Protein AF-A0A7R9MPX6-F1 (afdb_monomer_lite)

Foldseek 3Di:
DDDDPPPPPPDPPPDDPPPPQPDPVSVVVVVVVVVVVVPVPVCVVVNVDDDDDDDP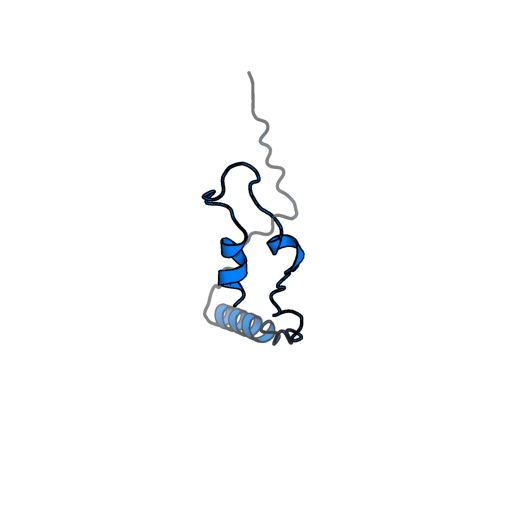VQQVDDDPPDNPDPDHSCVVVVVVD

pLDDT: mean 72.85, std 15.75, range [41.22, 96.12]

Secondary structure (DSSP, 8-state):
-----------TT---S-----SHHHHHHHHHHHHHH-------TTTTPPP----GGGGG---SS-TT-SSSTHHHHHHH-

Radius of gyration: 29.64 Å; chains: 1; bounding box: 56×22×68 Å

Organism: NCBI:txid334625

Structure (mmCIF, N/CA/C/O backbone):
data_AF-A0A7R9MPX6-F1
#
_entry.id   AF-A0A7R9MPX6-F1
#
loop_
_atom_site.group_PDB
_atom_site.id
_atom_site.type_symbol
_atom_site.label_atom_id
_atom_site.label_alt_id
_atom_site.label_comp_id
_atom_site.label_asym_id
_atom_site.label_entity_id
_atom_site.label_seq_id
_atom_site.pdbx_PDB_ins_code
_atom_site.Cartn_x
_atom_site.Cartn_y
_atom_site.Cartn_z
_atom_site.occupancy
_atom_site.B_iso_or_equiv
_atom_site.auth_seq_id
_atom_site.auth_comp_id
_atom_site.auth_asym_id
_atom_site.auth_atom_id
_atom_site.pdbx_PDB_model_num
ATOM 1 N N . MET A 1 1 ? 38.314 3.471 52.158 1.00 41.22 1 MET A N 1
ATOM 2 C CA . MET A 1 1 ? 37.240 2.520 52.494 1.00 41.22 1 MET A CA 1
ATOM 3 C C . MET A 1 1 ? 35.968 3.349 52.469 1.00 41.22 1 MET A C 1
ATOM 5 O O . MET A 1 1 ? 35.674 3.994 53.459 1.00 41.22 1 MET A O 1
ATOM 9 N N . SER A 1 2 ? 35.510 3.764 51.289 1.00 53.94 2 SER A N 1
ATOM 10 C CA . SER A 1 2 ? 34.710 2.983 50.326 1.00 53.94 2 SER A CA 1
ATOM 11 C C . SER A 1 2 ? 33.381 2.539 50.940 1.00 53.94 2 SER A C 1
ATOM 13 O O . SER A 1 2 ? 33.389 1.684 51.818 1.00 53.94 2 SER A O 1
ATOM 15 N N . ASP A 1 3 ? 32.311 3.149 50.425 1.00 49.91 3 ASP A N 1
ATOM 16 C CA . ASP A 1 3 ? 30.930 2.665 50.325 1.00 49.91 3 ASP A CA 1
ATOM 17 C C . ASP A 1 3 ? 30.115 2.436 51.608 1.00 49.91 3 ASP A C 1
ATOM 19 O O . ASP A 1 3 ? 30.346 1.506 52.371 1.00 49.91 3 ASP A O 1
ATOM 23 N N . ASN A 1 4 ? 29.040 3.218 51.757 1.00 49.09 4 ASN A N 1
ATOM 24 C CA . ASN A 1 4 ? 27.723 2.716 51.345 1.00 49.09 4 ASN A CA 1
ATOM 25 C C . ASN A 1 4 ? 26.716 3.881 51.172 1.00 49.09 4 ASN A C 1
ATOM 27 O O . ASN A 1 4 ? 26.243 4.423 52.171 1.00 49.09 4 ASN A O 1
ATOM 31 N N . PRO A 1 5 ? 26.370 4.290 49.937 1.00 53.12 5 PRO A N 1
ATOM 32 C CA . PRO A 1 5 ? 25.286 5.228 4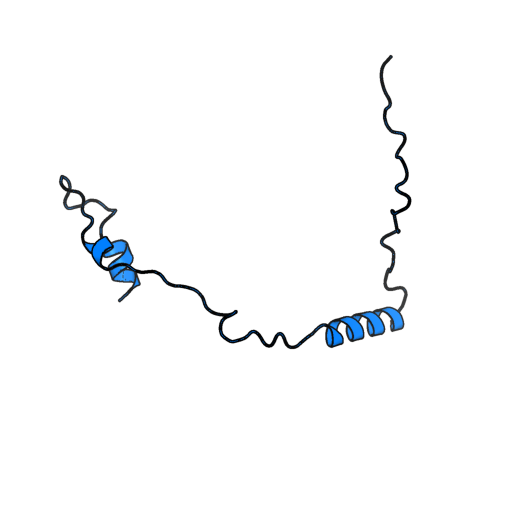9.680 1.00 53.12 5 PRO A CA 1
ATOM 33 C C . PRO A 1 5 ? 23.974 4.443 49.572 1.00 53.12 5 PRO A C 1
ATOM 35 O O . PRO A 1 5 ? 23.459 4.225 48.482 1.00 53.12 5 PRO A O 1
ATOM 38 N N . SER A 1 6 ? 23.468 3.972 50.708 1.00 58.25 6 SER A N 1
ATOM 39 C CA . SER A 1 6 ? 22.164 3.302 50.784 1.00 58.25 6 SER A CA 1
ATOM 40 C C . SER A 1 6 ? 21.431 3.702 52.062 1.00 58.25 6 SER A C 1
ATOM 42 O O . SER A 1 6 ? 20.898 2.853 52.769 1.00 58.25 6 SER A O 1
ATOM 44 N N . GLU A 1 7 ? 21.410 4.993 52.401 1.00 59.44 7 GLU A N 1
ATOM 45 C CA . GLU A 1 7 ? 20.214 5.480 53.086 1.00 59.44 7 GLU A CA 1
ATOM 46 C C . GLU A 1 7 ? 19.120 5.479 52.019 1.00 59.44 7 GLU A C 1
ATOM 48 O O . GLU A 1 7 ? 19.036 6.393 51.198 1.00 59.44 7 GLU A O 1
ATOM 53 N N . GLU A 1 8 ? 18.344 4.393 51.969 1.00 56.78 8 GLU A N 1
ATOM 54 C CA . GLU A 1 8 ? 17.018 4.429 51.365 1.00 56.78 8 GLU A CA 1
ATOM 55 C C . GLU A 1 8 ? 16.275 5.567 52.055 1.00 56.78 8 GLU A C 1
ATOM 57 O O . GLU A 1 8 ? 15.795 5.447 53.184 1.00 56.78 8 GLU A O 1
ATOM 62 N N . VAL A 1 9 ? 16.235 6.712 51.384 1.00 58.22 9 VAL A N 1
ATOM 63 C CA . VAL A 1 9 ? 15.278 7.759 51.689 1.00 58.22 9 VAL A CA 1
ATOM 64 C C . VAL A 1 9 ? 13.925 7.112 51.436 1.00 58.22 9 VAL A C 1
ATOM 66 O O . VAL A 1 9 ? 13.493 7.005 50.291 1.00 58.22 9 VAL A O 1
ATOM 69 N N . LEU A 1 10 ? 13.316 6.591 52.503 1.00 59.38 10 LEU A N 1
ATOM 70 C CA . LEU A 1 10 ? 11.942 6.111 52.508 1.00 59.38 10 LEU A CA 1
ATOM 71 C C . LEU A 1 10 ? 11.087 7.240 51.941 1.00 59.38 10 LEU A C 1
ATOM 73 O O . LEU A 1 10 ? 10.887 8.266 52.593 1.00 59.38 10 LEU A O 1
ATOM 77 N N . ASP A 1 11 ? 10.664 7.072 50.690 1.00 59.94 11 ASP A N 1
ATOM 78 C CA . ASP A 1 11 ? 9.782 8.013 50.024 1.00 59.94 11 ASP A CA 1
ATOM 79 C C . ASP A 1 11 ? 8.519 8.142 50.892 1.00 59.94 11 ASP A C 1
ATOM 81 O O . ASP A 1 11 ? 7.872 7.126 51.171 1.00 59.94 11 ASP A O 1
ATOM 85 N N . PRO A 1 12 ? 8.140 9.350 51.347 1.00 56.84 12 PRO A N 1
ATOM 86 C CA . PRO A 1 12 ? 6.900 9.551 52.095 1.00 56.84 12 PRO A CA 1
ATOM 87 C C . PRO A 1 12 ? 5.648 9.133 51.302 1.00 56.84 12 PRO A C 1
ATOM 89 O O . PRO A 1 12 ? 4.569 9.011 51.883 1.00 56.84 12 PRO A O 1
ATOM 92 N N . HIS A 1 13 ? 5.782 8.885 49.995 1.00 56.28 13 HIS A N 1
ATOM 93 C CA . HIS A 1 13 ? 4.750 8.337 49.123 1.00 56.28 13 HIS A CA 1
ATOM 94 C C . HIS A 1 13 ? 4.847 6.826 48.885 1.00 56.28 13 HIS A C 1
ATOM 96 O O . HIS A 1 13 ? 4.069 6.309 48.083 1.00 56.28 13 HIS A O 1
ATOM 102 N N . HIS A 1 14 ? 5.723 6.093 49.585 1.00 51.03 14 HIS A N 1
ATOM 103 C CA . HIS A 1 14 ? 5.723 4.629 49.559 1.00 51.03 14 HIS A CA 1
ATOM 104 C C . HIS A 1 14 ? 4.500 4.093 50.319 1.00 51.03 14 HIS A C 1
ATOM 106 O O . HIS A 1 14 ? 4.575 3.616 51.449 1.00 51.03 14 HIS A O 1
ATOM 112 N N . GLN A 1 15 ? 3.331 4.229 49.699 1.00 51.69 15 GLN A N 1
ATOM 113 C CA . GLN A 1 15 ? 2.135 3.512 50.100 1.00 51.69 15 GLN A CA 1
ATOM 114 C C . GLN A 1 15 ? 2.402 2.026 49.827 1.00 51.69 15 GLN A C 1
ATOM 116 O O . GLN A 1 15 ? 2.737 1.677 48.691 1.00 51.69 15 GLN A O 1
ATOM 121 N N . PRO A 1 16 ? 2.311 1.140 50.833 1.00 47.41 16 PRO A N 1
ATOM 122 C CA . PRO A 1 16 ? 2.465 -0.281 50.586 1.00 47.41 16 PRO A CA 1
ATOM 123 C C . PRO A 1 16 ? 1.369 -0.721 49.611 1.00 47.41 16 PRO A C 1
ATOM 125 O O . PRO A 1 16 ? 0.193 -0.445 49.835 1.00 47.41 16 PRO A O 1
ATOM 128 N N . TYR A 1 17 ? 1.751 -1.413 48.535 1.00 51.97 17 TYR A N 1
ATOM 129 C CA . TYR A 1 17 ? 0.819 -2.123 47.655 1.00 51.97 17 TYR A CA 1
ATOM 130 C C . TYR A 1 17 ? 0.201 -3.302 48.421 1.00 51.97 17 TYR A C 1
ATOM 132 O O . TYR A 1 17 ? 0.553 -4.458 48.201 1.00 51.97 17 TYR A O 1
ATOM 140 N N . HIS A 1 18 ? -0.691 -3.016 49.363 1.00 51.84 18 HIS A N 1
ATOM 141 C CA . HIS A 1 18 ? -1.430 -4.024 50.109 1.00 51.84 18 HIS A CA 1
ATOM 142 C C . HIS A 1 18 ? -2.876 -3.591 50.336 1.00 51.84 18 HIS A C 1
ATOM 144 O O . HIS A 1 18 ? -3.385 -3.697 51.444 1.00 51.84 18 HIS A O 1
ATOM 150 N N . ASP A 1 19 ? -3.572 -3.252 49.254 1.00 59.50 19 ASP A N 1
ATOM 151 C CA . ASP A 1 19 ? -4.970 -3.673 49.146 1.00 59.50 19 ASP A CA 1
ATOM 152 C C . ASP A 1 19 ? -4.958 -5.127 48.642 1.00 59.50 19 ASP A C 1
ATOM 154 O O . ASP A 1 19 ? -5.313 -5.443 47.507 1.00 59.50 19 ASP A O 1
ATOM 158 N N . LEU A 1 20 ? -4.409 -6.032 49.463 1.00 59.97 20 LEU A N 1
ATOM 159 C CA . LEU A 1 20 ? -4.580 -7.462 49.234 1.00 59.97 20 LEU A CA 1
ATOM 160 C C . LEU A 1 20 ? -6.043 -7.751 49.532 1.00 59.97 20 LEU A C 1
ATOM 162 O O . LEU A 1 20 ? -6.484 -7.476 50.638 1.00 59.97 20 LEU A O 1
ATOM 166 N N . ILE A 1 21 ? -6.775 -8.299 48.567 1.00 62.09 21 ILE A N 1
ATOM 167 C CA . ILE A 1 21 ? -8.131 -8.819 48.770 1.00 62.09 21 ILE A CA 1
ATOM 168 C C . ILE A 1 21 ? -8.093 -9.750 49.989 1.00 62.09 21 ILE A C 1
ATOM 170 O O . ILE A 1 21 ? -7.511 -10.837 49.916 1.00 62.09 21 ILE A O 1
ATOM 174 N N . THR A 1 22 ? -8.629 -9.300 51.125 1.00 69.38 22 THR A N 1
ATOM 175 C CA . THR A 1 22 ? -8.482 -10.024 52.394 1.00 69.38 22 THR A CA 1
ATOM 176 C C . THR A 1 22 ? -9.616 -11.010 52.614 1.00 69.38 22 THR A C 1
ATOM 178 O O . THR A 1 22 ? -9.433 -12.020 53.298 1.00 69.38 22 THR A O 1
ATOM 181 N N . ASP A 1 23 ? -10.764 -10.770 51.979 1.00 74.69 23 ASP A N 1
ATOM 182 C CA . ASP A 1 23 ? -11.913 -11.657 52.027 1.00 74.69 23 ASP A CA 1
ATOM 183 C C . ASP A 1 23 ? -12.789 -11.605 50.759 1.00 74.69 23 ASP A C 1
ATOM 185 O O . ASP A 1 23 ? -12.503 -10.933 49.766 1.00 74.69 23 ASP A O 1
ATOM 189 N N . ALA A 1 24 ? -13.868 -12.392 50.771 1.00 71.69 24 ALA A N 1
ATOM 190 C CA . ALA A 1 24 ? -14.798 -12.488 49.650 1.00 71.69 24 ALA A CA 1
ATOM 191 C C . ALA A 1 24 ? -15.579 -11.186 49.397 1.00 71.69 24 ALA A C 1
ATOM 193 O O . ALA A 1 24 ? -16.044 -10.969 48.278 1.00 71.69 24 ALA A O 1
ATOM 194 N N . SER A 1 25 ? -15.730 -10.331 50.413 1.00 75.25 25 SER A N 1
ATOM 195 C CA . SER A 1 25 ? -16.404 -9.043 50.270 1.00 75.25 25 SER A CA 1
ATOM 196 C C . SER A 1 25 ? -15.513 -8.038 49.538 1.00 75.25 25 SER A C 1
ATOM 198 O O . SER A 1 25 ? -15.989 -7.387 48.606 1.00 75.25 25 SER A O 1
ATOM 200 N N . ASP A 1 26 ? -14.209 -8.031 49.824 1.00 74.69 26 ASP A N 1
ATOM 201 C CA . ASP A 1 26 ? -13.212 -7.255 49.074 1.00 74.69 26 ASP A CA 1
ATOM 202 C C . ASP A 1 26 ? -13.162 -7.682 47.603 1.00 74.69 26 ASP A C 1
ATOM 204 O O . ASP A 1 26 ? -13.107 -6.845 46.700 1.00 74.69 26 ASP A O 1
ATOM 208 N N . LEU A 1 27 ? -13.240 -8.993 47.342 1.00 75.00 27 LEU A N 1
ATOM 209 C CA . LEU A 1 27 ? -13.276 -9.513 45.977 1.00 75.00 27 LEU A CA 1
ATOM 210 C C . LEU A 1 27 ? -14.539 -9.049 45.247 1.00 75.00 27 LEU A C 1
ATOM 212 O O . LEU A 1 27 ? -14.460 -8.657 44.086 1.00 75.00 27 LEU A O 1
ATOM 216 N N . SER A 1 28 ? -15.693 -9.063 45.921 1.00 76.06 28 SER A N 1
ATOM 217 C CA . SER A 1 28 ? -16.943 -8.573 45.332 1.00 76.06 28 SER A CA 1
ATOM 218 C C . SER A 1 28 ? -16.882 -7.078 45.028 1.00 76.06 28 SER A C 1
ATOM 220 O O . SER A 1 28 ? -17.208 -6.685 43.917 1.00 76.06 28 SER A O 1
ATOM 222 N N . ALA A 1 29 ? -16.342 -6.261 45.936 1.00 76.19 29 ALA A N 1
ATOM 223 C CA . ALA A 1 29 ? -16.170 -4.829 45.716 1.00 76.19 29 ALA A CA 1
ATOM 224 C C . ALA A 1 29 ? -15.180 -4.525 44.579 1.00 76.19 29 ALA A C 1
ATOM 226 O O . ALA A 1 29 ? -15.342 -3.543 43.855 1.00 76.19 29 ALA A O 1
ATOM 227 N N . PHE A 1 30 ? -14.152 -5.358 44.402 1.00 72.75 30 PHE A N 1
ATOM 228 C CA . PHE A 1 30 ? -13.221 -5.246 43.283 1.00 72.75 30 PHE A CA 1
ATOM 229 C C . PHE A 1 30 ? -13.869 -5.649 41.950 1.00 72.75 30 PHE A C 1
ATOM 231 O O . PHE A 1 30 ? -13.694 -4.959 40.949 1.00 72.75 30 PHE A O 1
ATOM 238 N N . VAL A 1 31 ? -14.658 -6.727 41.929 1.00 74.25 31 VAL A N 1
ATOM 239 C CA . VAL A 1 31 ? -15.418 -7.163 40.743 1.00 74.25 31 VAL A CA 1
ATOM 240 C C . VAL A 1 31 ? -16.499 -6.142 40.373 1.00 74.25 31 VAL A C 1
ATOM 242 O O . VAL A 1 31 ? -16.668 -5.824 39.199 1.00 74.25 31 VAL A O 1
ATOM 245 N N . ASP A 1 32 ? -17.177 -5.557 41.356 1.00 75.62 32 ASP A N 1
ATOM 246 C CA . ASP A 1 32 ? -18.151 -4.483 41.150 1.00 75.62 32 ASP A CA 1
ATOM 247 C C . ASP A 1 32 ? -17.472 -3.220 40.595 1.00 75.62 32 ASP A C 1
ATOM 249 O O . ASP A 1 32 ? -17.995 -2.563 39.697 1.00 75.62 32 ASP A O 1
ATOM 253 N N . GLN A 1 33 ? -16.254 -2.908 41.051 1.00 69.19 33 GLN A N 1
ATOM 254 C CA . GLN A 1 33 ? -15.443 -1.847 40.452 1.00 69.19 33 GLN A CA 1
ATOM 255 C C . GLN A 1 33 ? -15.036 -2.176 39.012 1.00 69.19 33 GLN A C 1
ATOM 257 O O . GLN A 1 33 ? -15.140 -1.291 38.167 1.00 69.19 33 GLN A O 1
ATOM 262 N N . LEU A 1 34 ? -14.628 -3.420 38.721 1.00 68.12 34 LEU A N 1
ATOM 263 C CA . LEU A 1 34 ? -14.285 -3.891 37.370 1.00 68.12 34 LEU A CA 1
ATOM 264 C C . LEU A 1 34 ? -15.474 -3.857 36.393 1.00 68.12 34 LEU A C 1
ATOM 266 O O . LEU A 1 34 ? -15.314 -3.629 35.199 1.00 68.12 34 LEU A O 1
ATOM 270 N N . THR A 1 35 ? -16.681 -4.092 36.895 1.00 67.25 35 THR A N 1
ATOM 271 C CA . THR A 1 35 ? -17.908 -4.062 36.086 1.00 67.25 35 THR A CA 1
ATOM 272 C C . THR A 1 35 ? -18.446 -2.641 35.904 1.00 67.25 35 THR A C 1
ATOM 274 O O . THR A 1 35 ? -19.020 -2.330 34.867 1.00 67.25 35 THR A O 1
ATOM 277 N N . LEU A 1 36 ? -18.210 -1.737 36.862 1.00 62.19 36 LEU A N 1
ATOM 278 C CA . LEU A 1 36 ? -18.507 -0.306 36.716 1.00 62.19 36 LEU A CA 1
ATOM 279 C C . LEU A 1 36 ? -17.522 0.419 35.790 1.00 62.19 36 LEU A C 1
ATOM 281 O O . LEU A 1 36 ? -17.899 1.395 35.140 1.00 62.19 36 LEU A O 1
ATOM 285 N N . ASN A 1 37 ? -16.265 -0.030 35.738 1.00 58.75 37 ASN A N 1
ATOM 286 C CA . ASN A 1 37 ? -15.243 0.507 34.839 1.00 58.75 37 ASN A CA 1
ATOM 287 C C . ASN A 1 37 ? -15.080 -0.307 33.536 1.00 58.75 37 ASN A C 1
ATOM 289 O O . ASN A 1 37 ? -14.397 0.179 32.630 1.00 58.75 37 ASN A O 1
ATOM 293 N N . GLU A 1 38 ? -15.848 -1.395 33.349 1.00 58.94 38 GLU A N 1
ATOM 294 C CA . GLU A 1 38 ? -16.478 -1.763 32.067 1.00 58.94 38 GLU A CA 1
ATOM 295 C C . GLU A 1 38 ? -17.434 -0.635 31.637 1.00 58.94 38 GLU A C 1
ATOM 297 O O . GLU A 1 38 ? -18.632 -0.777 31.394 1.00 58.94 38 GLU A O 1
ATOM 302 N N . THR A 1 39 ? -16.854 0.554 31.489 1.00 54.0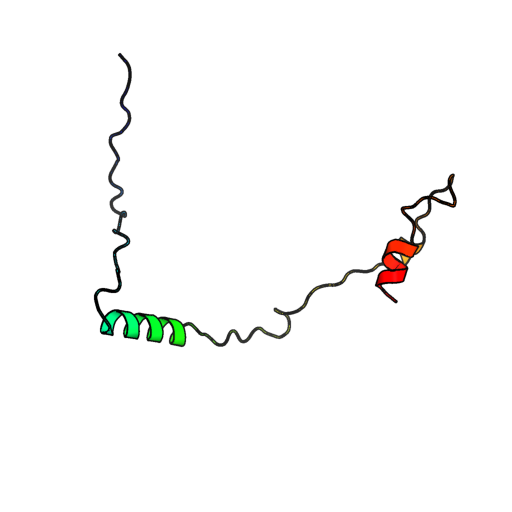9 39 THR A N 1
ATOM 303 C CA . THR A 1 39 ? -17.339 1.541 30.553 1.00 54.09 39 THR A CA 1
ATOM 304 C C . THR A 1 39 ? -17.454 0.749 29.269 1.00 54.09 39 THR A C 1
ATOM 306 O O . THR A 1 39 ? -16.443 0.265 28.756 1.00 54.09 39 THR A O 1
ATOM 309 N N . THR A 1 40 ? -18.678 0.551 28.779 1.00 57.03 40 THR A N 1
ATOM 310 C CA . THR A 1 40 ? -18.867 0.289 27.360 1.00 57.03 40 THR A CA 1
ATOM 311 C C . THR A 1 40 ? -18.085 1.402 26.699 1.00 57.03 40 THR A C 1
ATOM 313 O O . THR A 1 40 ? -18.517 2.555 26.713 1.00 57.03 40 THR A O 1
ATOM 316 N N . VAL A 1 41 ? -16.861 1.097 26.264 1.00 59.28 41 VAL A N 1
ATOM 317 C CA . VAL A 1 41 ? -16.114 1.997 25.420 1.00 59.28 41 VAL A CA 1
ATOM 318 C C . VAL A 1 41 ? -17.046 2.061 24.235 1.00 59.28 41 VAL A C 1
ATOM 320 O O . VAL A 1 41 ? -17.174 1.093 23.489 1.00 59.28 41 VAL A O 1
ATOM 323 N N . GLU A 1 42 ? -17.806 3.148 24.125 1.00 58.62 42 GLU A N 1
ATOM 324 C CA . GLU A 1 42 ? -18.377 3.530 22.856 1.00 58.62 42 GLU A CA 1
ATOM 325 C C . GLU A 1 42 ? -17.160 3.861 22.006 1.00 58.62 42 GLU A C 1
ATOM 327 O O . GLU A 1 42 ? -16.754 5.012 21.858 1.00 58.62 42 GLU A O 1
ATOM 332 N N . THR A 1 43 ? -16.493 2.803 21.542 1.00 55.03 43 THR A N 1
ATOM 333 C CA . THR A 1 43 ? -15.426 2.834 20.572 1.00 55.03 43 THR A CA 1
ATOM 334 C C . THR A 1 43 ? -16.165 3.320 19.359 1.00 55.03 43 THR A C 1
ATOM 336 O O . THR A 1 43 ? -16.801 2.559 18.623 1.00 55.03 43 THR A O 1
ATOM 339 N N . LYS A 1 44 ? -16.173 4.646 19.213 1.00 58.28 44 LYS A N 1
ATOM 340 C CA . LYS A 1 44 ? -16.627 5.318 18.015 1.00 58.28 44 LYS A CA 1
ATOM 341 C C . LYS A 1 44 ? -16.043 4.491 16.888 1.00 58.28 44 LYS A C 1
ATOM 343 O O . LYS A 1 44 ? -14.855 4.199 16.919 1.00 58.28 44 LYS A O 1
ATOM 348 N N . ALA A 1 45 ? -16.838 4.059 15.916 1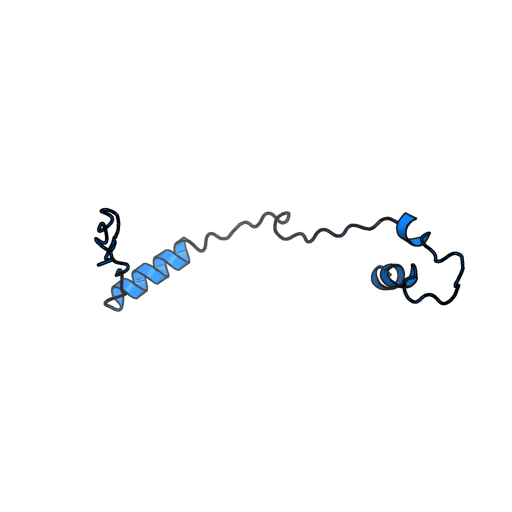.00 59.75 45 ALA A N 1
ATOM 349 C CA . ALA A 1 45 ? -16.361 3.128 14.889 1.00 59.75 45 ALA A CA 1
ATOM 350 C C . ALA A 1 45 ? -15.137 3.643 14.083 1.00 59.75 45 ALA A C 1
ATOM 352 O O . ALA A 1 45 ? -14.677 2.963 13.172 1.00 59.75 45 ALA A O 1
ATOM 353 N N . SER A 1 46 ? -14.636 4.859 14.352 1.00 61.47 46 SER A N 1
ATOM 354 C CA . SER A 1 46 ? -13.309 5.361 13.980 1.00 61.47 46 SER A CA 1
ATOM 355 C C . SER A 1 46 ? -12.141 4.710 14.727 1.00 61.47 46 SER A C 1
ATOM 357 O O . SER A 1 46 ? -11.084 4.545 14.132 1.00 61.47 46 SER A O 1
ATOM 359 N N . ASP A 1 47 ? -12.323 4.334 15.986 1.00 64.44 47 ASP A N 1
ATOM 360 C CA . ASP A 1 47 ? -11.275 3.904 16.918 1.00 64.44 47 ASP A CA 1
ATOM 361 C C . ASP A 1 47 ? -10.907 2.422 16.720 1.00 64.44 47 ASP A C 1
ATOM 363 O O . ASP A 1 47 ? -9.883 1.955 17.205 1.00 64.44 47 ASP A O 1
ATOM 367 N N . LEU A 1 48 ? -11.718 1.696 15.940 1.00 77.06 48 LEU A N 1
ATOM 368 C CA . LEU A 1 48 ? -11.496 0.306 15.525 1.00 77.06 48 LEU A CA 1
ATOM 369 C C . LEU A 1 48 ? -11.056 0.183 14.052 1.00 77.06 48 LEU A C 1
ATOM 371 O O . LEU A 1 48 ? -11.110 -0.905 13.481 1.00 77.06 48 LEU A O 1
ATOM 375 N N . ARG A 1 49 ? -10.663 1.283 13.393 1.00 82.75 49 ARG A N 1
ATOM 376 C CA . ARG A 1 49 ? -10.258 1.250 11.977 1.00 82.75 49 ARG A C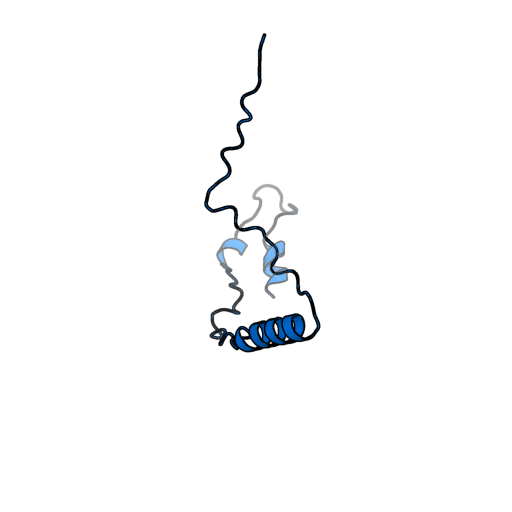A 1
ATOM 377 C C . ARG A 1 49 ? -8.767 0.990 11.834 1.00 82.75 49 ARG A C 1
ATOM 379 O O . ARG A 1 49 ? -7.944 1.766 12.307 1.00 82.75 49 ARG A O 1
ATOM 386 N N . THR A 1 50 ? -8.422 -0.045 11.079 1.00 87.38 50 THR A N 1
ATOM 387 C CA . THR A 1 50 ? -7.062 -0.238 10.572 1.00 87.38 50 THR A CA 1
ATOM 388 C C . THR A 1 50 ? -6.891 0.573 9.292 1.00 87.38 50 THR A C 1
ATOM 390 O O . THR A 1 50 ? -7.630 0.387 8.327 1.00 87.38 50 THR A O 1
ATOM 393 N N . GLY A 1 51 ? -5.933 1.500 9.285 1.00 87.94 51 GLY A N 1
ATOM 394 C CA . GLY A 1 51 ? -5.580 2.248 8.083 1.00 87.94 51 GLY A CA 1
ATOM 395 C C . GLY A 1 51 ? -4.843 1.359 7.083 1.00 87.94 51 GLY A C 1
ATOM 396 O O . GLY A 1 51 ? -3.899 0.665 7.452 1.00 87.94 51 GLY A O 1
ATOM 397 N N . LEU A 1 52 ? -5.256 1.416 5.820 1.00 90.81 52 LEU A N 1
ATOM 398 C CA . LEU A 1 52 ? -4.533 0.846 4.688 1.00 90.81 52 LEU A CA 1
ATOM 399 C C . LEU A 1 52 ? -4.132 2.000 3.771 1.00 90.81 52 LEU A C 1
ATOM 401 O O . LEU A 1 52 ? -4.973 2.826 3.421 1.00 90.81 52 LEU A O 1
ATOM 405 N N . VAL A 1 53 ? -2.856 2.066 3.400 1.00 89.50 53 VAL A N 1
ATOM 406 C CA . VAL A 1 53 ? -2.339 3.082 2.479 1.00 89.50 53 VAL A CA 1
ATOM 407 C C . VAL A 1 53 ? -1.719 2.369 1.290 1.00 89.50 53 VAL A C 1
ATOM 409 O O . VAL A 1 53 ? -0.841 1.526 1.462 1.00 89.50 53 VAL A O 1
ATOM 412 N N . TYR A 1 54 ? -2.185 2.719 0.096 1.00 88.25 54 TYR A N 1
ATOM 413 C CA . TYR A 1 54 ? -1.692 2.204 -1.171 1.00 88.25 54 TYR A CA 1
ATOM 414 C C . TYR A 1 54 ? -1.581 3.346 -2.181 1.00 88.25 54 TYR A C 1
ATOM 416 O O . TYR A 1 54 ? -2.445 4.222 -2.219 1.00 88.25 54 TYR A O 1
ATOM 424 N N . TYR A 1 55 ? -0.518 3.312 -2.980 1.00 90.88 55 TYR A N 1
ATOM 425 C CA . TYR A 1 55 ? -0.261 4.235 -4.078 1.00 90.88 55 TYR A CA 1
ATOM 426 C C . TYR A 1 55 ? 0.015 3.410 -5.332 1.00 90.88 55 TYR A C 1
ATOM 428 O O . TYR A 1 55 ? 0.876 2.525 -5.310 1.00 90.88 55 TYR A O 1
ATOM 436 N N . GLU A 1 56 ? -0.705 3.693 -6.413 1.00 89.56 56 GLU A N 1
ATOM 437 C CA . GLU A 1 56 ? -0.579 2.956 -7.674 1.00 89.56 56 GLU A CA 1
ATOM 438 C C . GLU A 1 56 ? 0.824 3.124 -8.269 1.00 89.56 56 GLU A C 1
ATOM 440 O O . GLU A 1 56 ? 1.386 2.185 -8.821 1.00 89.56 56 GLU A O 1
ATOM 445 N N . GLU A 1 57 ? 1.443 4.286 -8.062 1.00 92.12 57 GLU A N 1
ATOM 446 C CA . GLU A 1 57 ? 2.776 4.646 -8.548 1.00 92.12 57 GLU A CA 1
ATOM 447 C C . GLU A 1 57 ? 3.874 3.724 -7.998 1.00 92.12 57 GLU A C 1
ATOM 449 O O . GLU A 1 57 ? 4.936 3.576 -8.602 1.00 92.12 57 GLU A O 1
ATOM 454 N N . MET A 1 58 ? 3.623 3.039 -6.873 1.00 89.19 58 MET A N 1
ATOM 455 C CA . MET A 1 58 ? 4.542 2.015 -6.371 1.00 89.19 58 MET A CA 1
ATOM 456 C C . MET A 1 58 ? 4.694 0.861 -7.371 1.00 89.19 58 MET A C 1
ATOM 458 O O . MET A 1 58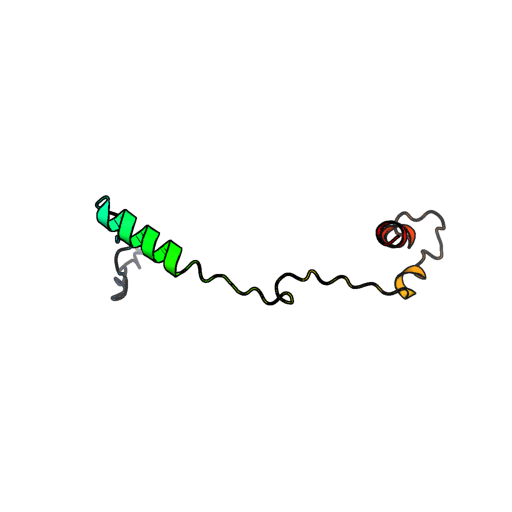 ? 5.744 0.216 -7.393 1.00 89.19 58 MET A O 1
ATOM 462 N N . SER A 1 59 ? 3.680 0.604 -8.213 1.00 89.69 59 SER A N 1
ATOM 463 C CA . SER A 1 59 ? 3.691 -0.449 -9.243 1.00 89.69 59 SER A CA 1
ATOM 464 C C . SER A 1 59 ? 4.662 -0.187 -10.390 1.00 89.69 59 SER A C 1
ATOM 466 O O . SER A 1 59 ? 5.003 -1.108 -11.130 1.00 89.69 59 SER A O 1
ATOM 468 N N . GLU A 1 60 ? 5.162 1.040 -10.500 1.00 91.19 60 GLU A N 1
ATOM 469 C CA . GLU A 1 60 ? 6.110 1.435 -11.536 1.00 91.19 60 GLU A CA 1
ATOM 470 C C . GLU A 1 60 ? 7.564 1.122 -11.153 1.00 91.19 60 GLU A C 1
ATOM 472 O O . GLU A 1 60 ? 8.449 1.132 -12.015 1.00 91.19 60 GLU A O 1
ATOM 477 N N . HIS A 1 61 ? 7.834 0.826 -9.873 1.00 91.25 61 HIS A N 1
ATOM 478 C CA . HIS A 1 61 ? 9.173 0.461 -9.423 1.00 91.25 61 HIS A CA 1
ATOM 479 C C . HIS A 1 61 ? 9.656 -0.807 -10.133 1.00 91.25 61 HIS A C 1
ATOM 481 O O . HIS A 1 61 ? 8.978 -1.827 -10.136 1.00 91.25 61 HIS A O 1
ATOM 487 N N . ARG A 1 62 ? 10.857 -0.786 -10.712 1.00 93.25 62 ARG A N 1
ATOM 488 C CA . ARG A 1 62 ? 11.474 -1.986 -11.288 1.00 93.25 62 ARG A CA 1
ATOM 489 C C . ARG A 1 62 ? 12.990 -1.894 -11.260 1.00 93.25 62 ARG A C 1
ATOM 491 O O . ARG A 1 62 ? 13.556 -0.819 -11.468 1.00 93.25 62 ARG A O 1
ATOM 498 N N . CYS A 1 63 ? 13.642 -3.036 -11.074 1.00 94.94 63 CYS A N 1
ATOM 499 C CA . CYS A 1 63 ? 15.071 -3.163 -11.316 1.00 94.94 63 CYS A CA 1
ATOM 500 C C . CYS A 1 63 ? 15.344 -2.948 -12.814 1.00 94.94 63 CYS A C 1
ATOM 502 O O . CYS A 1 63 ? 14.699 -3.557 -13.664 1.00 94.94 63 CYS A O 1
ATOM 504 N N . LEU A 1 64 ? 16.263 -2.040 -13.157 1.00 95.81 64 LEU A N 1
ATOM 505 C CA . LEU A 1 64 ? 16.515 -1.667 -14.557 1.00 95.81 64 LEU A CA 1
ATOM 506 C C . LEU A 1 64 ? 17.492 -2.609 -15.272 1.00 95.81 64 LEU A C 1
ATOM 508 O O . LEU A 1 64 ? 17.602 -2.552 -16.493 1.00 95.81 64 LEU A O 1
ATOM 512 N N . TRP A 1 65 ? 18.232 -3.417 -14.514 1.00 96.12 65 TRP A N 1
ATOM 513 C CA . TRP A 1 65 ? 19.326 -4.254 -15.014 1.00 96.12 65 TRP A CA 1
ATOM 514 C C . TRP A 1 65 ? 19.115 -5.751 -14.768 1.00 96.12 65 TRP A C 1
ATOM 516 O O . TRP A 1 65 ? 19.927 -6.550 -15.226 1.00 96.12 65 TRP A O 1
ATOM 526 N N . ASP A 1 66 ? 18.054 -6.131 -14.057 1.00 95.94 66 ASP A N 1
ATOM 527 C CA . ASP A 1 66 ? 17.679 -7.522 -13.818 1.00 95.94 66 ASP A CA 1
ATOM 528 C C . ASP A 1 66 ? 16.154 -7.661 -13.833 1.00 95.94 66 ASP A C 1
ATOM 530 O O . ASP A 1 66 ? 15.464 -7.269 -12.890 1.00 95.94 66 ASP A O 1
ATOM 534 N N . ASP A 1 67 ? 15.638 -8.237 -14.916 1.00 91.62 67 ASP A N 1
ATOM 535 C CA . ASP A 1 67 ? 14.205 -8.470 -15.102 1.00 91.62 67 ASP A CA 1
ATOM 536 C C . ASP A 1 67 ? 13.647 -9.546 -14.153 1.00 91.62 67 ASP A C 1
ATOM 538 O O . ASP A 1 67 ? 12.430 -9.646 -13.988 1.00 91.62 67 ASP A O 1
ATOM 542 N N . ASN A 1 68 ? 14.511 -10.354 -13.527 1.00 92.56 68 ASN A N 1
ATOM 543 C CA . ASN A 1 68 ? 14.122 -11.444 -12.636 1.00 92.56 68 ASN A CA 1
ATOM 544 C C . ASN A 1 68 ? 14.402 -11.137 -11.154 1.00 92.56 68 ASN A C 1
ATOM 546 O O . ASN A 1 68 ? 14.440 -12.052 -10.328 1.00 92.56 68 ASN A O 1
ATOM 550 N N . TYR A 1 69 ? 14.581 -9.860 -10.804 1.00 95.12 69 TYR A N 1
ATOM 551 C CA . TYR A 1 69 ? 14.792 -9.447 -9.422 1.00 95.12 69 TYR A CA 1
ATOM 552 C C . TYR A 1 69 ? 13.576 -9.780 -8.540 1.00 95.12 69 TYR A C 1
ATOM 554 O O . TYR A 1 69 ? 12.417 -9.521 -8.889 1.00 95.12 69 TYR A O 1
ATOM 562 N N . GLU A 1 70 ? 13.845 -10.373 -7.376 1.00 92.31 70 GLU A N 1
ATOM 563 C CA . GLU A 1 70 ? 12.805 -10.878 -6.472 1.00 92.31 70 GLU A CA 1
ATOM 564 C C . GLU A 1 70 ? 11.961 -9.753 -5.852 1.00 92.31 70 GLU A C 1
ATOM 566 O O . GLU A 1 70 ? 10.774 -9.948 -5.583 1.00 92.31 70 GLU A O 1
ATOM 571 N N . GLU A 1 71 ? 12.539 -8.561 -5.664 1.00 93.12 71 GLU A N 1
ATOM 572 C CA . GLU A 1 71 ? 11.802 -7.367 -5.249 1.00 93.12 71 GLU A CA 1
ATOM 573 C C . GLU A 1 71 ? 11.221 -6.674 -6.487 1.00 93.12 71 GLU A C 1
ATOM 575 O O . GLU A 1 71 ? 11.916 -6.010 -7.252 1.00 93.12 71 GLU A O 1
ATOM 580 N N . ASN A 1 72 ? 9.934 -6.899 -6.737 1.00 91.62 72 ASN A N 1
ATOM 581 C CA . ASN A 1 72 ? 9.235 -6.310 -7.869 1.00 91.62 72 ASN A CA 1
ATOM 582 C C . ASN A 1 72 ? 7.769 -6.001 -7.509 1.00 91.62 72 ASN A C 1
ATOM 584 O O . ASN A 1 72 ? 7.242 -6.547 -6.530 1.00 91.62 72 ASN A O 1
ATOM 588 N N . PRO A 1 73 ? 7.066 -5.185 -8.319 1.00 92.31 73 PRO A N 1
ATOM 589 C CA . PRO A 1 73 ? 5.696 -4.735 -8.061 1.00 92.31 73 PRO A CA 1
ATOM 590 C C . PRO A 1 73 ? 4.670 -5.824 -7.763 1.00 92.31 73 PRO A C 1
ATOM 592 O O . PRO A 1 73 ? 3.663 -5.574 -7.092 1.00 92.31 73 PRO A O 1
ATOM 595 N N . LYS A 1 74 ? 4.901 -7.055 -8.240 1.00 89.31 74 LYS A N 1
ATOM 596 C CA . LYS A 1 74 ? 3.988 -8.183 -8.011 1.00 89.31 74 LYS A CA 1
ATOM 597 C C . LYS A 1 74 ? 3.837 -8.495 -6.527 1.00 89.31 74 LYS A C 1
ATOM 599 O O . LYS A 1 74 ? 2.792 -8.994 -6.127 1.00 89.31 74 LYS A O 1
ATOM 604 N N . ARG A 1 75 ? 4.837 -8.160 -5.701 1.00 89.50 75 ARG A N 1
ATOM 605 C CA . ARG A 1 75 ? 4.826 -8.422 -4.255 1.00 89.50 75 ARG A CA 1
ATOM 606 C C . ARG A 1 75 ? 3.628 -7.795 -3.543 1.00 89.50 75 ARG A C 1
ATOM 608 O O . ARG A 1 75 ? 3.013 -8.457 -2.712 1.00 89.50 75 ARG A O 1
ATOM 615 N N . PHE A 1 76 ? 3.268 -6.555 -3.870 1.00 84.62 76 PHE A N 1
ATOM 616 C CA . PHE A 1 76 ? 2.117 -5.891 -3.243 1.00 84.62 76 PHE A CA 1
ATOM 617 C C . PHE A 1 76 ? 0.879 -5.874 -4.141 1.00 84.62 76 PHE A C 1
ATOM 619 O O . PHE A 1 76 ? -0.219 -6.030 -3.617 1.00 84.62 76 PHE A O 1
ATOM 626 N N . THR A 1 77 ? 1.017 -5.782 -5.471 1.00 85.62 77 THR A N 1
ATOM 627 C CA . THR A 1 77 ? -0.154 -5.843 -6.375 1.00 85.62 77 THR A CA 1
ATOM 628 C C . THR A 1 77 ? -0.878 -7.189 -6.293 1.00 85.62 77 THR A C 1
ATOM 630 O O . THR A 1 77 ? -2.093 -7.236 -6.438 1.00 85.62 77 THR A O 1
ATOM 633 N N . HIS A 1 78 ? -0.179 -8.286 -5.984 1.00 85.38 78 HIS A N 1
ATOM 634 C CA . HIS A 1 78 ? -0.831 -9.564 -5.688 1.00 85.38 78 HIS A CA 1
ATOM 635 C C . HIS A 1 78 ? -1.608 -9.554 -4.364 1.00 85.38 78 HIS A C 1
ATOM 637 O O . HIS A 1 78 ? -2.628 -10.217 -4.258 1.00 85.38 78 HIS A O 1
ATOM 643 N N . THR A 1 79 ? -1.136 -8.811 -3.361 1.00 83.44 79 THR A N 1
ATOM 644 C CA . THR A 1 79 ? -1.751 -8.764 -2.022 1.00 83.44 79 THR A CA 1
ATOM 645 C C . THR A 1 79 ? -3.009 -7.884 -1.991 1.00 83.44 79 THR A C 1
ATOM 647 O O . THR A 1 79 ? -3.845 -8.039 -1.107 1.00 83.44 79 THR A O 1
ATOM 650 N N . LEU A 1 80 ? -3.132 -6.947 -2.936 1.00 79.06 80 LEU A N 1
ATOM 651 C CA . LEU A 1 80 ? -4.221 -5.966 -3.003 1.00 79.06 80 LEU A CA 1
ATOM 652 C C . LEU A 1 80 ? -5.357 -6.335 -3.977 1.00 79.06 80 LEU A C 1
ATOM 654 O O . LEU A 1 80 ? -6.355 -5.618 -4.005 1.00 79.06 80 LEU A O 1
ATOM 658 N N . ASN A 1 81 ? -5.210 -7.415 -4.754 1.00 65.44 81 ASN A N 1
ATOM 659 C CA . ASN A 1 81 ? -6.224 -7.945 -5.681 1.00 65.44 81 ASN A CA 1
ATOM 660 C C . ASN A 1 81 ? -7.045 -9.067 -5.038 1.00 65.44 81 ASN A C 1
ATOM 662 O O . ASN A 1 81 ? -8.264 -9.126 -5.313 1.00 65.44 81 ASN A O 1
#

Sequence (81 aa):
MSDNPSEEVLDPHHQPYHDLITDASDLSAFVDQLTLNETTVETKASDLRTGLVYYEEMSEHRCLWDDNYEENPKRFTHTLN